Protein AF-A0A6B1A912-F1 (afdb_monomer_lite)

Radius of gyration: 18.67 Å; chains: 1; bounding box: 73×29×42 Å

Structure (mmCIF, N/CA/C/O backbone):
data_AF-A0A6B1A912-F1
#
_entry.id   AF-A0A6B1A912-F1
#
loop_
_atom_site.group_PDB
_atom_site.id
_atom_site.type_symbol
_atom_site.label_atom_id
_atom_site.label_alt_id
_atom_site.label_comp_id
_atom_site.label_asym_id
_atom_site.label_entity_id
_atom_site.label_seq_id
_atom_site.pdbx_PDB_ins_code
_atom_site.Cartn_x
_atom_site.Cartn_y
_atom_site.Cartn_z
_atom_site.occupancy
_atom_site.B_iso_or_equiv
_atom_site.auth_seq_id
_atom_site.auth_comp_id
_atom_site.auth_asym_id
_atom_site.auth_atom_id
_atom_site.pdbx_PDB_model_num
ATOM 1 N N . MET A 1 1 ? -26.475 17.068 -27.438 1.00 52.31 1 MET A N 1
ATOM 2 C CA . MET A 1 1 ? -25.325 16.686 -28.286 1.00 52.31 1 MET A CA 1
ATOM 3 C C . MET A 1 1 ? -24.070 16.897 -27.439 1.00 52.31 1 MET A C 1
ATOM 5 O O . MET A 1 1 ? -23.704 18.041 -27.217 1.00 52.31 1 MET A O 1
ATOM 9 N N . ILE A 1 2 ? -23.514 15.847 -26.821 1.00 57.16 2 ILE A N 1
ATOM 10 C CA . ILE A 1 2 ? -22.341 15.962 -25.930 1.00 57.16 2 ILE A CA 1
ATOM 11 C C . ILE A 1 2 ? -21.097 15.812 -26.807 1.00 57.16 2 ILE A C 1
ATOM 13 O O . ILE A 1 2 ? -20.860 14.736 -27.349 1.00 57.16 2 ILE A O 1
ATOM 17 N N . GLN A 1 3 ? -20.337 16.891 -27.000 1.00 52.72 3 GLN A N 1
ATOM 18 C CA . GLN A 1 3 ? -19.041 16.804 -27.671 1.00 52.72 3 GLN A CA 1
ATOM 19 C C . GLN A 1 3 ? -18.036 16.156 -26.717 1.00 52.72 3 GLN A C 1
ATOM 21 O O . GLN A 1 3 ? -17.674 16.736 -25.694 1.00 52.72 3 GLN A O 1
ATOM 26 N N . ALA A 1 4 ? -17.594 14.943 -27.045 1.00 59.34 4 ALA A N 1
ATOM 27 C CA . ALA A 1 4 ? -16.490 14.300 -26.352 1.00 59.34 4 ALA A CA 1
ATOM 28 C C . ALA A 1 4 ? -15.198 15.065 -26.676 1.00 59.34 4 ALA A C 1
ATOM 30 O O . ALA A 1 4 ? -14.721 15.045 -27.811 1.00 59.34 4 ALA A O 1
ATOM 31 N N . ARG A 1 5 ? -14.632 15.762 -25.685 1.00 65.56 5 ARG A N 1
ATOM 32 C CA . ARG A 1 5 ? -13.254 16.251 -25.771 1.00 65.56 5 ARG A CA 1
ATOM 33 C C . ARG A 1 5 ? -12.341 15.031 -25.817 1.00 65.56 5 ARG A C 1
ATOM 35 O O . ARG A 1 5 ? -12.254 14.293 -24.839 1.00 65.56 5 ARG A O 1
ATOM 42 N N . ALA A 1 6 ? -11.674 14.824 -26.948 1.00 70.62 6 ALA A N 1
ATOM 43 C CA . ALA A 1 6 ? -10.562 13.893 -27.024 1.00 70.62 6 ALA A CA 1
ATOM 44 C C . ALA A 1 6 ? -9.452 14.425 -26.109 1.00 70.62 6 ALA A C 1
ATOM 46 O O . ALA A 1 6 ? -8.790 15.412 -26.428 1.00 70.62 6 ALA A O 1
ATOM 47 N N . TYR A 1 7 ? -9.299 13.821 -24.934 1.00 72.62 7 TYR A N 1
ATOM 48 C CA . TYR A 1 7 ? -8.112 14.029 -24.123 1.00 72.62 7 TYR A CA 1
ATOM 49 C C . TYR A 1 7 ? -6.958 13.339 -24.852 1.00 72.62 7 TYR A C 1
ATOM 51 O O . TYR A 1 7 ? -6.931 12.112 -24.928 1.00 72.62 7 TYR A O 1
ATOM 59 N N . ASP A 1 8 ? -6.023 14.118 -2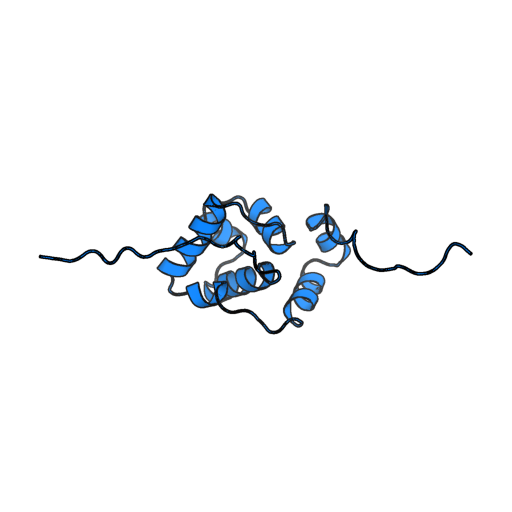5.404 1.00 77.19 8 ASP A N 1
ATOM 60 C CA . ASP A 1 8 ? -4.740 13.612 -25.914 1.00 77.19 8 ASP A CA 1
ATOM 61 C C . ASP A 1 8 ? -3.855 13.233 -24.717 1.00 77.19 8 ASP A C 1
ATOM 63 O O . ASP A 1 8 ? -2.850 13.874 -24.402 1.00 77.19 8 ASP A O 1
ATOM 67 N N . TYR A 1 9 ? -4.304 12.229 -23.959 1.00 78.00 9 TYR A N 1
ATOM 68 C CA . TYR A 1 9 ? -3.505 11.627 -22.911 1.00 78.00 9 TYR A CA 1
ATOM 69 C C . TYR A 1 9 ? -2.429 10.789 -23.586 1.00 78.00 9 TYR A C 1
ATOM 71 O O . TYR A 1 9 ? -2.646 9.639 -23.971 1.00 78.00 9 TYR A O 1
ATOM 79 N N . ARG A 1 10 ? -1.251 11.390 -23.727 1.00 71.56 10 ARG A N 1
ATOM 80 C CA . ARG A 1 10 ? -0.032 10.655 -24.029 1.00 71.56 10 ARG A CA 1
ATOM 81 C C . ARG A 1 10 ? 0.589 10.215 -22.712 1.00 71.56 10 ARG A C 1
ATOM 83 O O . ARG A 1 10 ? 1.156 11.067 -22.023 1.00 71.56 10 ARG A O 1
ATOM 90 N N . PRO A 1 11 ? 0.494 8.928 -22.332 1.00 71.44 11 PRO A N 1
ATOM 91 C CA . PRO A 1 11 ? 1.218 8.448 -21.171 1.00 71.44 11 PRO A CA 1
ATOM 92 C C . PRO A 1 11 ? 2.707 8.681 -21.419 1.00 71.44 11 PRO A C 1
ATOM 94 O O . PRO A 1 11 ? 3.299 8.132 -22.350 1.00 71.44 11 PRO A O 1
ATOM 97 N N . THR A 1 12 ? 3.312 9.539 -20.608 1.00 77.25 12 THR A N 1
ATOM 98 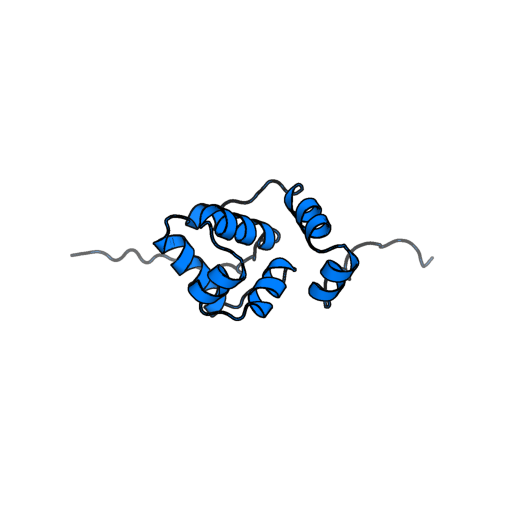C CA . THR A 1 12 ? 4.766 9.598 -20.503 1.00 77.25 12 THR A CA 1
ATOM 99 C C . THR A 1 12 ? 5.244 8.342 -19.778 1.00 77.25 12 THR A C 1
ATOM 101 O O . THR A 1 12 ? 4.462 7.660 -19.111 1.00 77.25 12 THR A O 1
ATOM 104 N N . GLY A 1 13 ? 6.529 8.002 -19.913 1.00 72.12 13 GLY A N 1
ATOM 105 C CA . GLY A 1 13 ? 7.107 6.915 -19.126 1.00 72.12 13 GLY A CA 1
ATOM 106 C C . GLY A 1 13 ? 6.852 7.169 -17.641 1.00 72.12 13 GLY A C 1
ATOM 107 O O . GLY A 1 13 ? 7.331 8.166 -17.097 1.00 72.12 13 GLY A O 1
ATOM 108 N N . ALA A 1 14 ? 6.067 6.295 -17.007 1.00 71.19 14 ALA A N 1
ATOM 109 C CA . ALA A 1 14 ? 5.714 6.439 -15.605 1.00 71.19 14 ALA A CA 1
ATOM 110 C C . ALA A 1 14 ? 6.989 6.357 -14.758 1.00 71.19 14 ALA A C 1
ATOM 112 O O . ALA A 1 14 ? 7.674 5.331 -14.737 1.00 71.19 14 ALA A O 1
ATOM 113 N N . ARG A 1 15 ? 7.321 7.450 -14.068 1.00 77.56 15 ARG A N 1
ATOM 114 C CA . ARG A 1 15 ? 8.373 7.444 -13.053 1.00 77.56 15 ARG A CA 1
ATOM 115 C C . ARG A 1 15 ? 7.762 6.961 -11.750 1.00 77.56 15 ARG A C 1
ATOM 117 O O . ARG A 1 15 ? 6.794 7.541 -11.265 1.00 77.56 15 ARG A O 1
ATOM 124 N N . PHE A 1 16 ? 8.312 5.878 -11.221 1.00 82.12 16 PHE A N 1
ATOM 125 C CA . PHE A 1 16 ? 7.911 5.378 -9.918 1.00 82.12 16 PHE A CA 1
ATOM 126 C C . PHE A 1 16 ? 8.608 6.207 -8.834 1.00 82.12 16 PHE A C 1
ATOM 128 O O . PHE A 1 16 ? 9.814 6.412 -8.964 1.00 82.12 16 PHE A O 1
ATOM 135 N N . PRO A 1 17 ? 7.886 6.693 -7.812 1.00 85.25 17 PRO A N 1
ATOM 136 C CA . PRO A 1 17 ? 8.485 7.508 -6.764 1.00 85.25 17 PRO A CA 1
ATOM 137 C C . PRO A 1 17 ? 9.515 6.701 -5.970 1.00 85.25 17 PRO A C 1
ATOM 139 O O . PRO A 1 17 ? 9.225 5.585 -5.534 1.00 85.25 17 PRO A O 1
ATOM 142 N N . ASP A 1 18 ? 10.695 7.279 -5.756 1.00 86.25 18 ASP A N 1
ATOM 143 C CA . ASP A 1 18 ? 11.755 6.652 -4.959 1.00 86.25 18 ASP A CA 1
ATOM 144 C C . ASP A 1 18 ? 11.370 6.590 -3.467 1.00 86.25 18 ASP A C 1
ATOM 146 O O . ASP A 1 18 ? 11.769 5.670 -2.757 1.00 86.25 18 ASP A O 1
ATOM 150 N N . ASP A 1 19 ? 10.474 7.481 -3.019 1.00 88.12 19 ASP A N 1
ATOM 151 C CA . ASP A 1 19 ? 9.915 7.520 -1.663 1.00 88.12 19 ASP A CA 1
ATOM 152 C C . ASP A 1 19 ? 8.651 6.644 -1.477 1.00 88.12 19 ASP A C 1
ATOM 154 O O . ASP A 1 19 ? 7.818 6.860 -0.584 1.00 88.12 19 ASP A O 1
ATOM 158 N N . PHE A 1 20 ? 8.452 5.640 -2.338 1.00 91.19 20 PHE A N 1
ATOM 159 C CA . PHE A 1 20 ? 7.304 4.734 -2.240 1.00 91.19 20 PHE A CA 1
ATOM 160 C C . PHE A 1 20 ? 7.204 3.965 -0.912 1.00 91.19 20 PHE A C 1
ATOM 162 O O . PHE A 1 20 ? 6.098 3.898 -0.363 1.00 91.19 20 PHE A O 1
ATOM 169 N N . PRO A 1 21 ? 8.293 3.414 -0.337 1.00 91.75 21 PRO A N 1
ATOM 170 C CA . PRO A 1 21 ? 8.237 2.788 0.985 1.00 91.75 21 PRO A CA 1
ATOM 171 C C . PRO A 1 21 ? 7.633 3.690 2.068 1.00 91.75 21 PRO A C 1
ATOM 173 O O . PRO A 1 21 ? 6.866 3.235 2.922 1.00 91.75 21 PRO A O 1
ATOM 176 N N . GLN A 1 22 ? 7.946 4.981 2.011 1.00 88.56 22 GLN A N 1
ATOM 177 C CA . GLN A 1 22 ? 7.514 6.005 2.951 1.00 88.56 22 GLN A CA 1
ATOM 178 C C . GLN A 1 22 ? 6.039 6.349 2.740 1.00 88.56 22 GLN A C 1
ATOM 180 O O . GLN A 1 22 ? 5.278 6.478 3.702 1.00 88.56 22 GLN A O 1
ATOM 185 N N . ARG A 1 23 ? 5.600 6.449 1.481 1.00 92.69 23 ARG A N 1
ATOM 186 C CA . ARG A 1 23 ? 4.177 6.579 1.115 1.00 92.69 23 ARG A CA 1
ATOM 187 C C . ARG A 1 23 ? 3.357 5.397 1.630 1.00 92.69 23 ARG A C 1
ATOM 189 O O . ARG A 1 23 ? 2.288 5.581 2.210 1.00 92.69 23 ARG A O 1
ATOM 196 N N . LEU A 1 24 ? 3.889 4.184 1.496 1.00 93.44 24 LEU A N 1
ATOM 197 C CA . LEU A 1 24 ? 3.234 2.960 1.948 1.00 93.44 24 LEU A CA 1
ATOM 198 C C . LEU A 1 24 ? 3.153 2.863 3.482 1.00 93.44 24 LEU A C 1
ATOM 200 O O . LEU A 1 24 ? 2.128 2.442 4.020 1.00 93.44 24 LEU A O 1
ATOM 204 N N . GLU A 1 25 ? 4.192 3.292 4.205 1.00 92.56 25 GLU A N 1
ATOM 205 C CA . GLU A 1 25 ? 4.156 3.405 5.671 1.00 92.56 25 GLU A CA 1
ATOM 206 C C . GLU A 1 25 ? 3.118 4.438 6.128 1.00 92.56 25 GLU A C 1
ATOM 208 O O . GLU A 1 25 ? 2.347 4.158 7.047 1.00 92.56 25 GLU A O 1
ATOM 213 N N . ARG A 1 26 ? 3.040 5.600 5.464 1.00 93.12 26 ARG A N 1
ATOM 214 C CA . ARG A 1 26 ? 2.022 6.623 5.750 1.00 93.12 26 ARG A CA 1
ATOM 215 C C . ARG A 1 26 ? 0.612 6.095 5.517 1.00 93.12 26 ARG A C 1
ATOM 217 O O . ARG A 1 26 ? -0.233 6.246 6.397 1.00 93.12 26 ARG A O 1
ATOM 224 N N . LEU A 1 27 ? 0.378 5.417 4.391 1.00 94.94 27 LEU A N 1
ATOM 225 C CA . LEU A 1 27 ? -0.902 4.774 4.089 1.00 94.94 27 LEU A CA 1
ATOM 226 C C . LEU A 1 27 ? -1.291 3.783 5.195 1.00 94.94 27 LEU A C 1
ATOM 228 O O . LEU A 1 27 ? -2.408 3.821 5.712 1.00 94.94 27 LEU A O 1
ATOM 232 N N . ARG A 1 28 ? -0.352 2.927 5.614 1.00 95.25 28 ARG A N 1
ATOM 233 C CA . ARG A 1 28 ? -0.586 1.984 6.710 1.00 95.25 28 ARG A CA 1
ATOM 234 C C . ARG A 1 28 ? -0.908 2.710 8.015 1.00 95.25 28 ARG A C 1
ATOM 236 O O . ARG A 1 28 ? -1.897 2.364 8.661 1.00 95.25 28 ARG A O 1
ATOM 243 N N . A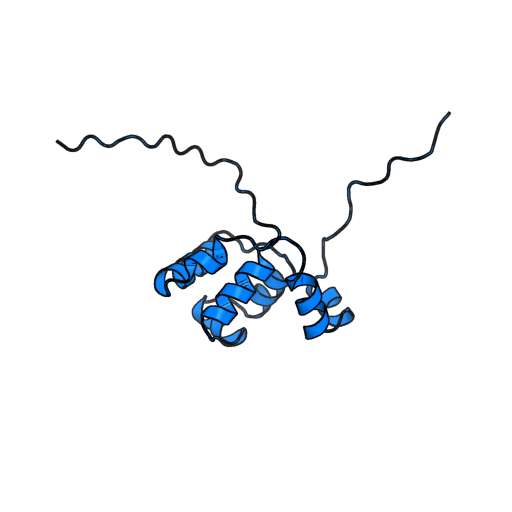LA A 1 29 ? -0.090 3.680 8.414 1.00 93.12 29 ALA A N 1
ATOM 244 C CA . ALA A 1 29 ? -0.266 4.417 9.660 1.00 93.12 29 ALA A CA 1
ATOM 245 C C . ALA A 1 29 ? -1.627 5.128 9.702 1.00 93.12 29 ALA A C 1
ATOM 247 O O . ALA A 1 29 ? -2.363 4.958 10.672 1.00 93.12 29 ALA A O 1
ATOM 248 N N . ALA A 1 30 ? -1.997 5.824 8.623 1.00 93.00 30 ALA A N 1
ATOM 249 C CA . ALA A 1 30 ? -3.279 6.512 8.499 1.00 93.00 30 ALA A CA 1
ATOM 250 C C . ALA A 1 30 ? -4.474 5.544 8.494 1.00 93.00 30 ALA A C 1
ATOM 252 O O . ALA A 1 30 ? -5.526 5.852 9.043 1.00 93.00 30 ALA A O 1
ATOM 253 N N . SER A 1 31 ? -4.307 4.335 7.945 1.00 93.75 31 SER A N 1
ATOM 254 C CA . SER A 1 31 ? -5.352 3.303 7.972 1.00 93.75 31 SER A CA 1
ATOM 255 C C . SER A 1 31 ? -5.564 2.646 9.347 1.00 93.75 31 SER A C 1
ATOM 257 O O . SER A 1 31 ? -6.530 1.900 9.521 1.00 93.75 31 SER A O 1
ATOM 259 N N . GLY A 1 32 ? -4.648 2.854 10.305 1.00 94.25 32 GLY A N 1
ATOM 260 C CA . GLY A 1 32 ? -4.663 2.192 11.615 1.00 94.25 32 GLY A CA 1
ATOM 261 C C . GLY A 1 32 ? -4.408 0.679 11.559 1.00 94.25 32 GLY A C 1
ATOM 262 O O . GLY A 1 32 ? -4.657 -0.034 12.533 1.00 94.25 32 GLY A O 1
ATOM 263 N N . LEU A 1 33 ? -3.934 0.153 10.424 1.00 93.50 33 LEU A N 1
ATOM 264 C CA . LEU A 1 33 ? -3.744 -1.281 10.219 1.00 93.50 33 LEU A CA 1
ATOM 265 C C . LEU A 1 33 ? -2.333 -1.742 10.596 1.00 93.50 33 LEU A C 1
ATOM 267 O O . LEU A 1 33 ? -1.336 -1.029 10.470 1.00 93.50 33 LEU A O 1
ATOM 271 N N . THR A 1 34 ? -2.230 -3.004 11.006 1.00 93.75 34 THR A N 1
ATOM 272 C CA . THR A 1 34 ? -0.941 -3.703 11.034 1.00 93.75 34 THR A CA 1
ATOM 273 C C . THR A 1 34 ? -0.542 -4.101 9.617 1.00 93.75 34 THR A C 1
ATOM 275 O O . THR A 1 34 ? -1.402 -4.279 8.755 1.00 93.75 34 THR A O 1
ATOM 278 N N . TRP A 1 35 ? 0.749 -4.330 9.373 1.00 92.06 35 TRP A N 1
ATOM 279 C CA . TRP A 1 35 ? 1.238 -4.785 8.065 1.00 92.06 35 TRP A CA 1
ATOM 280 C C . TRP A 1 35 ? 0.554 -6.058 7.566 1.00 92.06 35 TRP A C 1
ATOM 282 O O . TRP A 1 35 ? 0.163 -6.145 6.406 1.00 92.06 35 TRP A O 1
ATOM 292 N N . ARG A 1 36 ? 0.347 -7.029 8.461 1.00 93.88 36 ARG A N 1
ATOM 293 C CA . ARG A 1 36 ? -0.345 -8.279 8.129 1.00 93.88 36 ARG A CA 1
ATOM 294 C C . ARG A 1 36 ? -1.803 -8.040 7.745 1.00 93.88 36 ARG A C 1
ATOM 296 O O . ARG A 1 36 ? -2.313 -8.714 6.857 1.00 93.88 36 ARG A O 1
ATOM 303 N N . ARG A 1 37 ? -2.478 -7.102 8.417 1.00 96.00 37 ARG A N 1
ATOM 304 C CA . ARG A 1 37 ? -3.863 -6.764 8.089 1.00 96.00 37 ARG A CA 1
ATOM 305 C C . ARG A 1 37 ? -3.937 -5.995 6.778 1.00 96.00 37 ARG A C 1
ATOM 307 O O . ARG A 1 37 ? -4.728 -6.390 5.940 1.00 96.00 37 ARG A O 1
ATOM 314 N N . LEU A 1 38 ? -3.067 -5.008 6.564 1.00 95.94 38 LEU A N 1
ATOM 315 C CA . LEU A 1 38 ? -2.977 -4.285 5.295 1.00 95.94 38 LEU A CA 1
ATOM 316 C C . LEU A 1 38 ? -2.753 -5.239 4.114 1.00 95.94 38 LEU A C 1
ATOM 318 O O . LEU A 1 38 ? -3.455 -5.136 3.122 1.00 95.94 38 LEU A O 1
ATOM 322 N N . ALA A 1 39 ? -1.853 -6.219 4.250 1.00 96.06 39 ALA A N 1
ATOM 323 C CA . ALA A 1 39 ? -1.634 -7.237 3.220 1.00 96.06 39 ALA A CA 1
ATOM 324 C C . ALA A 1 39 ? -2.918 -7.976 2.842 1.00 96.06 39 ALA A C 1
ATOM 326 O O . ALA A 1 39 ? -3.224 -8.146 1.668 1.00 96.06 39 ALA A O 1
ATOM 327 N N . ARG A 1 40 ? -3.692 -8.368 3.856 1.00 96.75 40 ARG A N 1
ATOM 328 C CA . ARG A 1 40 ? -4.968 -9.049 3.663 1.00 96.75 40 ARG A CA 1
ATOM 329 C C . ARG A 1 40 ? -6.013 -8.146 3.010 1.00 96.75 40 ARG A C 1
ATOM 331 O O . ARG A 1 40 ? -6.706 -8.624 2.126 1.00 96.75 40 ARG A O 1
ATOM 338 N N . GLU A 1 41 ? -6.125 -6.884 3.429 1.00 96.69 41 GLU A N 1
ATOM 339 C CA . GLU A 1 41 ? -7.069 -5.934 2.813 1.00 96.69 41 GLU A CA 1
ATOM 340 C C . GLU A 1 41 ? -6.698 -5.639 1.348 1.00 96.69 41 GLU A C 1
ATOM 342 O O . GLU A 1 41 ? -7.581 -5.492 0.518 1.00 96.69 41 GLU A O 1
ATOM 347 N N . LEU A 1 42 ? -5.403 -5.624 1.011 1.00 95.56 42 LEU A N 1
ATOM 348 C CA . LEU A 1 42 ? -4.921 -5.469 -0.367 1.00 95.56 42 LEU A CA 1
ATOM 349 C C . LEU A 1 42 ? -5.006 -6.764 -1.198 1.00 95.56 42 LEU A C 1
ATOM 351 O O . LEU A 1 42 ? -4.732 -6.735 -2.393 1.00 95.56 42 LEU A O 1
ATOM 355 N N . GLY A 1 43 ? -5.317 -7.911 -0.583 1.00 95.75 43 GLY A N 1
ATOM 356 C CA . GLY A 1 43 ? -5.316 -9.211 -1.262 1.00 95.75 43 GLY A CA 1
ATOM 357 C C . GLY A 1 43 ? -3.921 -9.729 -1.641 1.00 95.75 43 GLY A C 1
ATOM 358 O O . GLY A 1 43 ? -3.796 -10.541 -2.555 1.00 95.75 43 GLY A O 1
ATOM 359 N N . VAL A 1 44 ? -2.863 -9.286 -0.952 1.00 95.06 44 VAL A N 1
ATOM 360 C CA . VAL A 1 44 ? -1.463 -9.592 -1.298 1.00 95.06 44 VAL A CA 1
ATOM 361 C C . VAL A 1 44 ? -0.744 -10.371 -0.205 1.00 95.06 44 VAL A C 1
ATOM 363 O O . VAL A 1 44 ? -1.060 -10.298 0.984 1.00 95.06 44 VAL A O 1
ATOM 366 N N . GLY A 1 45 ? 0.295 -11.107 -0.598 1.00 93.81 45 GLY A N 1
ATOM 367 C CA . GLY A 1 45 ? 1.175 -11.771 0.355 1.00 93.81 45 GLY A CA 1
ATOM 368 C C . GLY A 1 45 ? 1.943 -10.761 1.213 1.00 93.81 45 GLY A C 1
ATOM 369 O O . GLY A 1 45 ? 2.499 -9.787 0.707 1.00 93.81 45 GLY A O 1
ATOM 370 N N . VAL A 1 46 ? 2.070 -11.035 2.515 1.00 91.44 46 VAL A N 1
ATOM 371 C CA . VAL A 1 46 ? 2.841 -10.182 3.444 1.00 91.44 46 VAL A CA 1
ATOM 372 C C . VAL A 1 46 ? 4.293 -10.002 2.964 1.00 91.44 46 VAL A C 1
ATOM 374 O O . VAL A 1 46 ? 4.868 -8.926 3.101 1.00 91.44 46 VAL A O 1
ATOM 377 N N . ARG A 1 47 ? 4.878 -11.033 2.337 1.00 91.50 47 ARG A N 1
ATOM 378 C CA . ARG A 1 47 ? 6.232 -10.986 1.760 1.00 91.50 47 ARG A CA 1
ATOM 379 C C . ARG A 1 47 ? 6.354 -9.981 0.608 1.00 91.50 47 ARG A C 1
ATOM 381 O O . ARG A 1 47 ? 7.382 -9.316 0.522 1.00 91.50 47 ARG A O 1
ATOM 388 N N . SER A 1 48 ? 5.325 -9.838 -0.230 1.00 93.38 48 SER A N 1
ATOM 389 C CA . SER A 1 48 ? 5.283 -8.815 -1.286 1.00 93.38 48 SER A CA 1
ATOM 390 C C . SER A 1 48 ? 5.326 -7.421 -0.672 1.00 93.38 48 SER A C 1
ATOM 392 O O . SER A 1 48 ? 6.142 -6.595 -1.061 1.00 93.38 48 SER A O 1
ATOM 394 N N . LEU A 1 49 ? 4.544 -7.211 0.387 1.00 93.06 49 LEU A N 1
ATOM 395 C CA . LEU A 1 49 ? 4.523 -5.960 1.136 1.00 93.06 49 LEU A CA 1
ATOM 396 C C . LEU A 1 49 ? 5.881 -5.611 1.758 1.00 93.06 49 LEU A C 1
ATOM 398 O O . LEU A 1 49 ? 6.316 -4.467 1.680 1.00 93.06 49 LEU A O 1
ATOM 402 N N . TYR A 1 50 ? 6.586 -6.587 2.335 1.00 90.25 50 TYR A N 1
ATOM 403 C CA . TYR A 1 50 ? 7.949 -6.366 2.833 1.00 90.25 50 TYR A CA 1
ATOM 404 C C . TYR A 1 50 ? 8.931 -6.003 1.717 1.00 90.25 50 TYR A C 1
ATOM 406 O O . TYR A 1 50 ? 9.742 -5.103 1.910 1.00 90.25 50 TYR A O 1
ATOM 414 N N . ARG A 1 51 ? 8.830 -6.636 0.543 1.00 91.31 51 ARG A N 1
ATOM 415 C CA . ARG A 1 51 ? 9.653 -6.267 -0.619 1.00 91.31 51 ARG A CA 1
ATOM 416 C C . ARG A 1 51 ? 9.386 -4.842 -1.086 1.00 91.31 51 ARG A C 1
ATOM 418 O O . ARG A 1 51 ? 10.324 -4.131 -1.423 1.00 91.31 51 ARG A O 1
ATOM 425 N N . TRP A 1 52 ? 8.131 -4.406 -1.069 1.00 94.00 52 TRP A N 1
ATOM 426 C CA . TRP A 1 52 ? 7.788 -3.036 -1.446 1.00 94.00 52 TRP A CA 1
ATOM 427 C C . TRP A 1 52 ? 8.325 -1.998 -0.479 1.00 94.00 52 TRP A C 1
ATOM 429 O O . TRP A 1 52 ? 8.769 -0.934 -0.893 1.00 94.00 52 TRP A O 1
ATOM 439 N N . ARG A 1 53 ? 8.348 -2.334 0.809 1.00 90.69 53 ARG A N 1
ATOM 440 C CA . ARG A 1 53 ? 8.996 -1.505 1.827 1.00 90.69 53 ARG A CA 1
ATOM 441 C C . ARG A 1 53 ? 10.508 -1.457 1.642 1.00 90.69 53 ARG A C 1
ATOM 443 O O . ARG A 1 53 ? 11.101 -0.420 1.866 1.00 90.69 53 ARG A O 1
ATOM 450 N N . ALA A 1 54 ? 11.105 -2.544 1.174 1.00 86.38 54 ALA A N 1
ATOM 451 C CA . ALA A 1 54 ? 12.509 -2.601 0.791 1.00 86.38 54 ALA A CA 1
ATOM 452 C C . ALA A 1 54 ? 12.823 -1.903 -0.555 1.00 86.38 54 ALA A C 1
ATOM 454 O O . ALA A 1 54 ? 13.923 -2.047 -1.078 1.00 86.38 5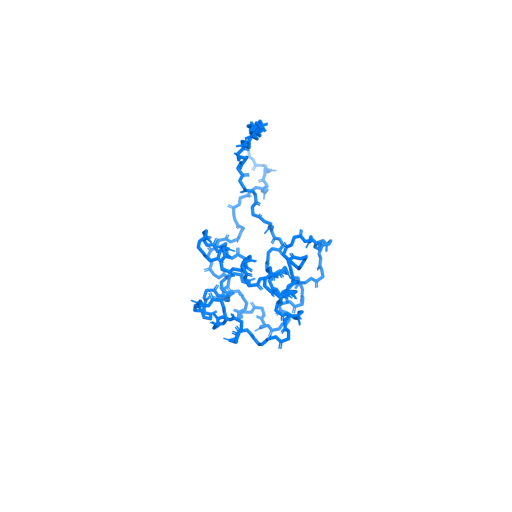4 ALA A O 1
ATOM 455 N N . GLY A 1 55 ? 11.861 -1.193 -1.159 1.00 85.94 55 GLY A N 1
ATOM 456 C CA . GLY A 1 55 ? 12.060 -0.437 -2.402 1.00 85.94 55 GLY A CA 1
ATOM 457 C C . GLY A 1 55 ? 11.771 -1.215 -3.690 1.00 85.94 55 GLY A C 1
ATOM 458 O O . GLY A 1 55 ? 11.861 -0.657 -4.782 1.00 85.94 55 GLY A O 1
ATOM 459 N N . THR A 1 56 ? 11.366 -2.487 -3.606 1.00 90.81 56 THR A N 1
ATOM 460 C CA . THR A 1 56 ? 10.909 -3.216 -4.800 1.00 90.81 56 THR A CA 1
ATOM 461 C C . THR A 1 56 ? 9.602 -2.618 -5.308 1.00 90.81 56 THR A C 1
ATOM 463 O O . THR A 1 56 ? 8.660 -2.413 -4.549 1.00 90.81 56 THR A O 1
ATOM 466 N N . ARG A 1 57 ? 9.491 -2.404 -6.616 1.00 90.31 57 ARG A N 1
ATOM 467 C CA . ARG A 1 57 ? 8.277 -1.827 -7.197 1.00 90.31 57 ARG A CA 1
ATOM 468 C C . ARG A 1 57 ? 7.156 -2.880 -7.283 1.00 90.31 57 ARG A C 1
ATOM 470 O O . ARG A 1 57 ? 7.412 -3.973 -7.793 1.00 90.31 57 ARG A O 1
ATOM 477 N N . PRO A 1 58 ? 5.934 -2.600 -6.798 1.00 92.88 58 PRO A N 1
ATOM 478 C CA . PRO A 1 58 ? 4.751 -3.387 -7.143 1.00 92.88 58 PRO A CA 1
ATOM 479 C C . PRO A 1 58 ? 4.507 -3.367 -8.656 1.00 92.88 58 PRO A C 1
ATOM 481 O O . PRO A 1 58 ? 4.777 -2.372 -9.330 1.00 92.88 58 PRO A O 1
ATOM 484 N N . ASP A 1 59 ? 3.975 -4.466 -9.189 1.00 91.62 59 ASP A N 1
ATOM 485 C CA . ASP A 1 59 ? 3.467 -4.485 -10.561 1.00 91.62 59 ASP A CA 1
ATOM 486 C C . ASP A 1 59 ? 2.163 -3.674 -10.691 1.00 91.62 59 ASP A C 1
ATOM 488 O O . ASP A 1 59 ? 1.629 -3.136 -9.717 1.00 91.62 59 ASP A O 1
ATOM 492 N N . ALA A 1 60 ? 1.641 -3.582 -11.915 1.00 90.62 60 ALA A N 1
ATOM 493 C CA . ALA A 1 60 ? 0.452 -2.790 -12.209 1.00 90.62 60 ALA A CA 1
ATOM 494 C C . ALA A 1 60 ? -0.802 -3.256 -11.446 1.00 90.62 60 ALA A C 1
ATOM 496 O O . ALA A 1 60 ? -1.580 -2.416 -11.000 1.00 90.62 60 ALA A O 1
ATOM 497 N N . ALA A 1 61 ? -0.992 -4.567 -11.265 1.00 92.75 61 ALA A N 1
ATOM 498 C CA . ALA A 1 61 ? -2.160 -5.103 -10.566 1.00 92.75 61 ALA A CA 1
ATOM 499 C C . ALA A 1 61 ? -2.099 -4.775 -9.068 1.00 92.75 61 ALA A C 1
ATOM 501 O O . ALA A 1 61 ? -3.077 -4.324 -8.476 1.00 92.75 61 ALA A O 1
ATOM 502 N N . HIS A 1 62 ? -0.921 -4.923 -8.469 1.00 95.56 62 HIS A N 1
ATOM 503 C CA . HIS A 1 62 ? -0.684 -4.553 -7.082 1.00 95.56 62 HIS A CA 1
ATOM 504 C C . HIS A 1 62 ? -0.785 -3.042 -6.848 1.00 95.56 62 HIS A C 1
ATOM 506 O O . HIS A 1 62 ? -1.327 -2.614 -5.831 1.00 95.56 62 HIS A O 1
ATOM 512 N N . MET A 1 63 ? -0.300 -2.227 -7.788 1.00 94.62 63 MET A N 1
ATOM 513 C CA . MET A 1 63 ? -0.483 -0.777 -7.731 1.00 94.62 63 MET A CA 1
ATOM 514 C C . MET A 1 63 ? -1.954 -0.386 -7.778 1.00 94.62 63 MET A C 1
ATOM 516 O O . MET A 1 63 ? -2.365 0.486 -7.014 1.00 94.62 63 MET A O 1
ATOM 520 N N . LEU A 1 64 ? -2.747 -1.040 -8.628 1.00 94.75 64 LEU A N 1
ATOM 521 C CA . LEU A 1 64 ? -4.181 -0.794 -8.698 1.00 94.75 64 LEU A CA 1
ATOM 522 C C . LEU A 1 64 ? -4.861 -1.113 -7.362 1.00 94.75 64 LEU A C 1
ATOM 524 O O . LEU A 1 64 ? -5.548 -0.248 -6.831 1.00 94.75 64 LEU A O 1
ATOM 528 N N . ALA A 1 65 ? -4.571 -2.271 -6.759 1.00 96.31 65 ALA A N 1
ATOM 529 C CA . ALA A 1 65 ? -5.122 -2.642 -5.451 1.00 96.31 65 ALA A CA 1
ATOM 530 C C . ALA A 1 65 ? -4.784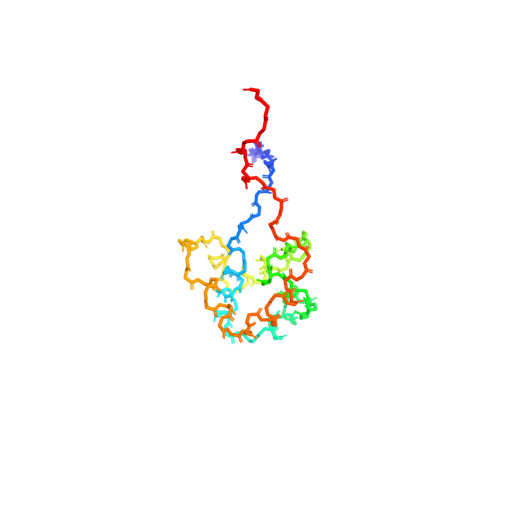 -1.614 -4.352 1.00 96.31 65 ALA A C 1
ATOM 532 O O . ALA A 1 65 ? -5.610 -1.293 -3.499 1.00 96.31 65 ALA A O 1
ATOM 533 N N . ILE A 1 66 ? -3.568 -1.061 -4.379 1.00 96.38 66 ILE A N 1
ATOM 534 C CA . ILE A 1 66 ? -3.139 -0.012 -3.446 1.00 96.38 66 ILE A CA 1
ATOM 535 C C . ILE A 1 66 ? -3.922 1.290 -3.673 1.00 96.38 66 ILE A C 1
ATOM 537 O O . ILE A 1 66 ? -4.353 1.919 -2.704 1.00 96.38 66 ILE A O 1
ATOM 541 N N . VAL A 1 67 ? -4.111 1.697 -4.931 1.00 95.88 67 VAL A N 1
ATOM 542 C CA . VAL A 1 67 ? -4.861 2.911 -5.292 1.00 95.88 67 VAL A CA 1
ATOM 543 C C . VAL A 1 67 ? -6.345 2.768 -4.963 1.00 95.88 67 VAL A C 1
ATOM 545 O O . VAL A 1 67 ? -6.926 3.708 -4.421 1.00 95.88 67 VAL A O 1
ATOM 548 N N . GLU A 1 68 ? -6.947 1.612 -5.234 1.00 96.62 68 GLU A N 1
ATOM 549 C CA . GLU A 1 68 ? -8.339 1.304 -4.889 1.00 96.62 68 GLU A CA 1
ATOM 550 C C . GLU A 1 68 ? -8.544 1.395 -3.377 1.00 96.62 68 GLU A C 1
ATOM 552 O O . GLU A 1 68 ? -9.329 2.222 -2.915 1.00 96.62 68 GLU A O 1
ATOM 557 N N . PHE A 1 69 ? -7.738 0.667 -2.597 1.00 97.19 69 PHE A N 1
ATOM 558 C CA . PHE A 1 69 ? -7.791 0.707 -1.134 1.00 97.19 69 PHE A CA 1
ATOM 559 C C . PHE A 1 69 ? -7.627 2.126 -0.572 1.00 97.19 69 PHE A C 1
ATOM 561 O O . PHE A 1 69 ? -8.320 2.519 0.370 1.00 97.19 69 PHE A O 1
ATOM 568 N N . ALA A 1 70 ? -6.693 2.907 -1.122 1.00 97.12 70 ALA A N 1
ATOM 569 C CA . ALA A 1 70 ? -6.466 4.275 -0.671 1.00 97.12 70 ALA A CA 1
ATOM 570 C C . ALA A 1 70 ? -7.631 5.199 -1.043 1.00 97.12 70 ALA A C 1
ATOM 572 O O . ALA A 1 70 ? -7.999 6.055 -0.244 1.00 97.12 70 ALA A O 1
ATOM 573 N N . THR A 1 71 ? -8.224 5.018 -2.223 1.00 96.56 71 THR A N 1
ATOM 574 C CA . THR A 1 71 ? -9.400 5.778 -2.668 1.00 96.56 71 THR A CA 1
ATOM 575 C C . THR A 1 71 ? -10.607 5.491 -1.782 1.00 96.56 71 THR A C 1
ATOM 577 O O . THR A 1 71 ? -11.209 6.424 -1.260 1.00 96.56 71 THR A O 1
ATOM 580 N N . GLU A 1 72 ? -10.914 4.216 -1.542 1.00 96.44 72 GLU A N 1
ATOM 581 C CA . GLU A 1 72 ? -12.055 3.779 -0.724 1.00 96.44 72 GLU A CA 1
ATOM 582 C C . GLU A 1 72 ? -11.999 4.282 0.721 1.00 96.44 72 GLU A C 1
ATOM 584 O O . GLU A 1 72 ? -13.027 4.412 1.383 1.00 96.44 72 GLU A O 1
ATOM 589 N N . ARG A 1 73 ? -10.793 4.559 1.223 1.00 95.62 73 ARG A N 1
ATOM 590 C CA . ARG A 1 73 ? -10.560 5.042 2.588 1.00 95.62 73 ARG A CA 1
ATOM 591 C C . ARG A 1 73 ? -10.259 6.531 2.680 1.00 95.62 73 ARG A C 1
ATOM 593 O O . ARG A 1 73 ? -9.932 6.989 3.770 1.00 95.62 73 ARG A O 1
ATOM 600 N N . GLU A 1 74 ? -10.327 7.264 1.570 1.00 96.81 74 GLU A N 1
ATOM 601 C CA . GLU A 1 74 ? -9.980 8.691 1.517 1.00 96.81 74 GLU A CA 1
ATOM 602 C C . GLU A 1 74 ? -8.534 8.966 2.001 1.00 96.81 74 GLU A C 1
ATOM 604 O O . GLU A 1 74 ? -8.233 9.946 2.684 1.00 96.81 74 GLU A O 1
ATOM 609 N N . LEU A 1 75 ? -7.616 8.057 1.654 1.00 95.81 75 LEU A N 1
ATOM 610 C CA . LEU A 1 75 ? -6.189 8.080 2.003 1.00 95.81 75 LEU A CA 1
ATOM 611 C C . LEU A 1 75 ? -5.271 8.279 0.790 1.00 95.81 75 LEU A C 1
ATOM 613 O O . LEU A 1 75 ? -4.053 8.117 0.897 1.00 95.81 75 LEU A O 1
ATOM 617 N N . LEU A 1 76 ? -5.822 8.619 -0.375 1.00 93.94 76 LEU A N 1
ATOM 618 C CA . LEU A 1 76 ? -5.063 8.755 -1.621 1.00 93.94 76 LEU A CA 1
ATOM 619 C C . LEU A 1 76 ? -3.900 9.762 -1.498 1.00 93.94 76 LEU A C 1
ATOM 621 O O . LEU A 1 76 ? -2.822 9.554 -2.053 1.00 93.94 76 LEU A O 1
ATOM 625 N N . GLN A 1 77 ? -4.061 10.802 -0.683 1.00 90.62 77 GLN A N 1
ATOM 626 C CA . GLN A 1 77 ? -3.025 11.781 -0.352 1.00 90.62 77 GLN A CA 1
ATOM 627 C C . GLN A 1 77 ? -1.756 11.154 0.244 1.00 90.62 77 GLN A C 1
ATOM 629 O O . GLN A 1 77 ? -0.663 11.661 -0.010 1.00 90.62 77 GLN A O 1
ATOM 634 N N . CYS A 1 78 ? -1.862 10.038 0.976 1.00 89.81 78 CYS A N 1
ATOM 635 C CA . CYS A 1 78 ? -0.701 9.332 1.524 1.00 89.81 78 CYS A CA 1
ATOM 636 C C . CYS A 1 78 ? 0.182 8.729 0.423 1.00 89.81 78 CYS A C 1
ATOM 638 O O . CYS A 1 78 ? 1.387 8.590 0.617 1.00 89.81 78 CYS A O 1
ATOM 640 N N . LEU A 1 79 ? -0.414 8.391 -0.724 1.00 89.31 79 LEU A N 1
ATOM 641 C CA . LEU A 1 79 ? 0.287 7.866 -1.893 1.00 89.31 79 LEU A CA 1
ATOM 642 C C . LEU A 1 79 ? 0.769 8.961 -2.838 1.00 89.31 79 LEU A C 1
ATOM 644 O O . LEU A 1 79 ? 1.788 8.775 -3.491 1.00 89.31 79 LEU A O 1
ATOM 648 N N . LEU A 1 80 ? 0.061 10.086 -2.941 1.00 87.19 80 LEU A N 1
ATOM 649 C CA . LEU A 1 80 ? 0.366 11.121 -3.936 1.00 87.19 80 LEU A CA 1
ATOM 650 C C . LEU A 1 80 ? 1.359 12.177 -3.449 1.00 87.19 80 LEU A C 1
ATOM 652 O O . LEU A 1 80 ? 2.135 12.700 -4.249 1.00 87.19 80 LEU A O 1
ATOM 656 N N . THR A 1 81 ? 1.411 12.452 -2.148 1.00 84.25 81 THR A N 1
ATOM 657 C CA . THR A 1 81 ? 2.310 13.479 -1.605 1.00 84.25 81 THR A CA 1
ATOM 658 C C . THR A 1 81 ? 3.690 12.906 -1.300 1.00 84.25 81 THR A C 1
ATOM 660 O O . THR A 1 81 ? 3.809 11.909 -0.589 1.00 84.25 81 THR A O 1
ATOM 663 N N . GLY A 1 82 ? 4.743 13.521 -1.841 1.00 75.19 82 GLY A N 1
ATOM 664 C CA . GLY A 1 82 ? 6.112 13.216 -1.420 1.00 75.19 82 GLY A CA 1
ATOM 665 C C . GLY A 1 82 ? 6.380 13.721 -0.011 1.00 75.19 82 GLY A C 1
ATOM 666 O O . GLY A 1 82 ? 5.725 14.661 0.438 1.00 75.19 82 GLY A O 1
ATOM 667 N N . THR A 1 83 ? 7.296 13.074 0.699 1.00 64.19 83 THR A N 1
ATOM 668 C CA . THR A 1 83 ? 7.974 13.707 1.839 1.00 64.19 83 THR A CA 1
ATOM 669 C C . THR A 1 83 ? 9.274 14.310 1.350 1.00 64.19 83 THR A C 1
ATOM 671 O O . THR A 1 83 ? 9.946 13.679 0.538 1.00 64.19 83 THR A O 1
ATOM 674 N N . ASP A 1 84 ? 9.648 15.471 1.880 1.00 54.19 84 ASP A N 1
ATOM 675 C CA . ASP A 1 84 ? 11.015 15.958 1.735 1.00 54.19 84 ASP A CA 1
ATOM 676 C C . ASP A 1 84 ? 11.981 14.874 2.254 1.00 54.19 84 ASP A C 1
ATOM 678 O O . ASP A 1 84 ? 11.784 14.269 3.313 1.00 54.19 84 ASP A O 1
ATOM 682 N N . GLU A 1 85 ? 12.942 14.534 1.405 1.00 48.22 85 GLU A N 1
ATOM 683 C CA . GLU A 1 85 ? 13.780 13.339 1.457 1.00 48.22 85 GLU A CA 1
ATOM 684 C C . GLU A 1 85 ? 14.685 13.358 2.703 1.00 48.22 85 GLU A C 1
ATOM 686 O O . GLU A 1 85 ? 15.644 14.121 2.769 1.00 48.22 85 GLU A O 1
ATOM 691 N N . GLY A 1 86 ? 14.406 12.534 3.720 1.00 52.31 86 GLY A N 1
ATOM 692 C CA . GLY A 1 86 ? 15.378 12.352 4.809 1.00 52.31 86 GLY A CA 1
ATOM 693 C C . GLY A 1 86 ? 14.916 11.560 6.029 1.00 52.31 86 GLY A C 1
ATOM 694 O O . GLY A 1 86 ? 15.680 10.774 6.572 1.00 52.31 86 GLY A O 1
ATOM 695 N N . GLU A 1 87 ? 13.667 11.702 6.468 1.00 53.00 87 GLU A N 1
ATOM 696 C CA . GLU A 1 87 ? 13.322 11.311 7.850 1.00 53.00 87 GLU A CA 1
ATOM 697 C C . GLU A 1 87 ? 12.892 9.838 8.027 1.00 53.00 87 GLU A C 1
ATOM 699 O O . GLU A 1 87 ? 12.960 9.264 9.116 1.00 53.00 87 GLU A O 1
ATOM 704 N N . ALA A 1 88 ? 12.417 9.194 6.962 1.00 54.88 88 ALA A N 1
ATOM 705 C CA . ALA A 1 88 ? 11.740 7.902 7.078 1.00 54.88 88 ALA A CA 1
ATOM 706 C C . ALA A 1 88 ? 12.633 6.682 6.794 1.00 54.88 88 ALA A C 1
ATOM 708 O O . ALA A 1 88 ? 12.357 5.610 7.338 1.00 54.88 88 ALA A O 1
ATOM 709 N N . ASP A 1 89 ? 13.707 6.846 6.017 1.00 50.72 89 ASP A N 1
ATOM 710 C CA . ASP A 1 89 ? 14.688 5.781 5.756 1.00 50.72 89 ASP A CA 1
ATOM 711 C C . ASP A 1 89 ? 15.454 5.416 7.044 1.00 50.72 89 ASP A C 1
ATOM 713 O O . ASP A 1 89 ? 15.490 4.260 7.474 1.00 50.72 89 ASP A O 1
ATOM 717 N N . GLU A 1 90 ? 15.899 6.438 7.784 1.00 54.25 90 GLU A N 1
ATOM 718 C CA . GLU A 1 90 ? 16.585 6.280 9.071 1.00 54.25 90 GLU A CA 1
ATOM 719 C C . GLU A 1 90 ? 15.695 5.613 10.143 1.00 54.25 90 GLU A C 1
ATOM 721 O O . GLU A 1 90 ? 16.158 4.849 10.995 1.00 54.25 90 GLU A O 1
ATOM 726 N N . ARG A 1 91 ? 14.378 5.847 10.086 1.00 57.06 91 ARG A N 1
ATOM 727 C CA . ARG A 1 91 ? 13.400 5.259 11.013 1.00 57.06 91 ARG A CA 1
ATOM 728 C C . ARG A 1 91 ? 13.122 3.782 10.720 1.00 57.06 91 ARG A C 1
ATOM 730 O O . ARG A 1 91 ? 12.818 3.034 11.650 1.00 57.06 91 ARG A O 1
ATOM 737 N N . GLN A 1 92 ? 13.214 3.349 9.462 1.00 58.91 92 GLN A N 1
ATOM 738 C CA . GLN A 1 92 ? 12.955 1.960 9.066 1.00 58.91 92 GLN A CA 1
ATOM 739 C C . GLN A 1 92 ? 14.154 1.048 9.342 1.00 58.91 92 GLN A C 1
ATOM 741 O O . GLN A 1 92 ? 13.950 -0.043 9.883 1.00 58.91 92 GLN A O 1
ATOM 746 N N . ALA A 1 93 ? 15.382 1.522 9.105 1.00 56.47 93 ALA A N 1
ATOM 747 C CA . ALA A 1 93 ? 16.604 0.807 9.484 1.00 56.47 93 ALA A CA 1
ATOM 748 C C . ALA A 1 93 ? 16.641 0.493 10.995 1.00 56.47 93 ALA A C 1
ATOM 750 O O . ALA A 1 93 ? 16.929 -0.636 11.401 1.00 56.47 93 ALA A O 1
ATOM 751 N N . ARG A 1 94 ? 16.213 1.447 11.838 1.00 59.69 94 ARG A N 1
ATOM 752 C CA . ARG A 1 94 ? 16.111 1.259 13.299 1.00 59.69 94 ARG A CA 1
ATOM 753 C C . ARG A 1 94 ? 15.064 0.224 13.733 1.00 59.69 94 ARG A C 1
ATOM 755 O O . ARG A 1 94 ? 15.199 -0.341 14.813 1.00 59.69 94 ARG A O 1
ATOM 762 N N . LEU A 1 95 ? 14.015 -0.020 12.942 1.00 60.22 95 LEU A N 1
ATOM 763 C CA . LEU A 1 95 ? 12.909 -0.913 13.328 1.00 60.22 95 LEU A CA 1
ATOM 764 C C . LEU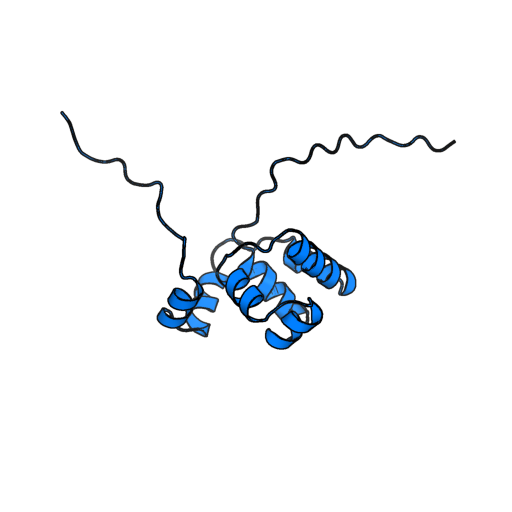 A 1 95 ? 13.170 -2.393 13.027 1.00 60.22 95 LEU A C 1
ATOM 766 O O . LEU A 1 95 ? 12.620 -3.247 13.720 1.00 60.22 95 LEU A O 1
ATOM 770 N N . PHE A 1 96 ? 13.963 -2.703 12.001 1.00 55.84 96 PHE A N 1
ATOM 771 C CA . PHE A 1 96 ? 14.288 -4.088 11.640 1.00 55.84 96 PHE A CA 1
ATOM 772 C C . PHE A 1 96 ? 15.664 -4.528 12.146 1.00 55.84 96 PHE A C 1
ATOM 774 O O . PHE A 1 96 ? 15.876 -5.727 12.302 1.00 55.84 96 PHE A O 1
ATOM 781 N N . GLY A 1 97 ? 16.558 -3.584 12.462 1.00 55.97 97 GLY A N 1
ATOM 782 C CA . GLY A 1 97 ? 17.987 -3.853 12.607 1.00 55.97 97 GLY A CA 1
ATOM 783 C C . GLY A 1 97 ? 18.644 -3.920 11.227 1.00 55.97 97 GLY A C 1
ATOM 784 O O . GLY A 1 97 ? 18.074 -4.497 10.297 1.00 55.97 97 GLY A O 1
ATOM 785 N N . GLU A 1 98 ? 19.821 -3.309 11.080 1.00 55.38 98 GLU A N 1
ATOM 786 C CA . GLU A 1 98 ? 20.480 -3.106 9.778 1.00 55.38 98 GLU A CA 1
ATOM 787 C C . GLU A 1 98 ? 20.697 -4.419 9.009 1.00 55.38 98 GLU A C 1
ATOM 789 O O . GLU A 1 98 ? 20.402 -4.480 7.818 1.00 55.38 98 GLU A O 1
ATOM 794 N N . ASP A 1 99 ? 21.081 -5.501 9.692 1.00 54.62 99 ASP A N 1
ATOM 795 C CA . ASP A 1 99 ? 21.326 -6.812 9.071 1.00 54.62 99 ASP A CA 1
ATOM 796 C C . ASP A 1 99 ? 20.048 -7.486 8.544 1.00 54.62 99 ASP A C 1
ATOM 798 O O . ASP A 1 99 ? 20.040 -8.128 7.489 1.00 54.62 99 ASP A O 1
ATOM 802 N N . VAL A 1 100 ? 18.933 -7.330 9.262 1.00 59.56 100 VAL A N 1
ATOM 803 C CA . VAL A 1 100 ? 17.629 -7.885 8.863 1.00 59.56 100 VAL A CA 1
ATOM 804 C C . VAL A 1 100 ? 17.046 -7.065 7.722 1.00 59.56 100 VAL A C 1
ATOM 806 O O . VAL A 1 100 ? 16.477 -7.625 6.785 1.00 59.56 100 VAL A O 1
ATOM 809 N N . TRP A 1 101 ? 17.206 -5.742 7.780 1.00 60.12 101 TRP A N 1
ATOM 810 C CA . TRP A 1 101 ? 16.815 -4.844 6.704 1.00 60.12 101 TRP A CA 1
ATOM 811 C C . TRP A 1 101 ? 17.605 -5.144 5.425 1.00 60.12 101 TRP A C 1
ATOM 813 O O . TRP A 1 101 ? 16.995 -5.403 4.390 1.00 60.12 101 TRP A O 1
ATOM 823 N N . ALA A 1 102 ? 18.933 -5.257 5.506 1.00 57.28 102 ALA A N 1
ATOM 824 C CA . ALA A 1 102 ? 19.794 -5.628 4.383 1.00 57.28 102 ALA A CA 1
ATOM 825 C C . ALA A 1 102 ? 19.439 -7.008 3.794 1.00 57.28 102 ALA A C 1
ATOM 827 O O . ALA A 1 102 ? 19.384 -7.168 2.574 1.00 57.28 102 ALA A O 1
ATOM 828 N N . GLY A 1 103 ? 19.112 -7.991 4.642 1.00 60.34 103 GLY A N 1
ATOM 829 C CA . GLY A 1 103 ? 18.653 -9.313 4.205 1.00 60.34 103 GLY A CA 1
ATOM 830 C C . GLY A 1 103 ? 17.281 -9.313 3.510 1.00 60.34 103 GLY A C 1
ATOM 831 O O . GLY A 1 103 ? 17.032 -10.149 2.639 1.00 60.34 103 GLY A O 1
ATOM 832 N N . LEU A 1 104 ? 16.390 -8.375 3.853 1.00 57.06 104 LEU A N 1
ATOM 833 C CA . LEU A 1 104 ? 15.082 -8.196 3.205 1.00 57.06 104 LEU A CA 1
ATOM 834 C C . LEU A 1 104 ? 15.174 -7.381 1.903 1.00 57.06 104 LEU A C 1
ATOM 836 O O . LEU A 1 104 ? 14.409 -7.652 0.974 1.00 57.06 104 LEU A O 1
ATOM 840 N N . CYS A 1 105 ? 16.122 -6.441 1.828 1.00 56.59 105 CYS A N 1
ATOM 841 C CA . CYS A 1 105 ? 16.438 -5.612 0.658 1.00 56.59 105 CYS A CA 1
ATOM 842 C C . CYS A 1 105 ? 17.346 -6.301 -0.376 1.00 56.59 105 CYS A C 1
ATOM 844 O O . CYS A 1 105 ? 17.678 -5.705 -1.399 1.00 56.59 105 CYS A O 1
ATOM 846 N N . GLY A 1 106 ? 17.751 -7.550 -0.134 1.00 44.06 106 GLY A N 1
ATOM 847 C CA . GLY A 1 106 ? 18.713 -8.279 -0.956 1.00 44.06 106 GLY A CA 1
ATOM 848 C C . GLY A 1 106 ? 18.310 -8.433 -2.427 1.00 44.06 106 GLY A C 1
ATOM 849 O O . GLY A 1 106 ? 17.565 -9.351 -2.778 1.00 44.06 106 GLY A O 1
ATOM 850 N N . GLY A 1 107 ? 18.887 -7.569 -3.276 1.00 44.38 107 GLY A N 1
ATOM 851 C CA . GLY A 1 107 ? 19.058 -7.776 -4.716 1.00 44.38 107 GLY A CA 1
ATOM 852 C C . GLY A 1 107 ? 18.815 -6.552 -5.608 1.00 44.38 107 GLY A C 1
ATOM 853 O O . GLY A 1 107 ? 17.933 -6.624 -6.457 1.00 44.38 107 GLY A O 1
ATOM 854 N N . GLY A 1 108 ? 19.599 -5.470 -5.471 1.00 38.84 108 GLY A N 1
ATOM 855 C CA . GLY A 1 108 ? 19.728 -4.461 -6.539 1.00 38.84 108 GLY A CA 1
ATOM 856 C C . GLY A 1 108 ? 19.648 -2.984 -6.141 1.00 38.84 108 GLY A C 1
ATOM 857 O O . GLY A 1 108 ? 18.957 -2.228 -6.813 1.00 38.84 108 GLY A O 1
ATOM 858 N N . ALA A 1 109 ? 20.357 -2.547 -5.100 1.00 38.81 109 ALA A N 1
ATOM 859 C CA . ALA A 1 109 ? 20.642 -1.125 -4.910 1.00 38.81 109 ALA A CA 1
ATOM 860 C C . ALA A 1 109 ? 22.162 -0.917 -4.878 1.00 38.81 109 ALA A C 1
ATOM 862 O O . ALA A 1 109 ? 22.859 -1.593 -4.128 1.00 38.81 109 ALA A O 1
ATOM 863 N N . ALA A 1 110 ? 22.626 0.023 -5.704 1.00 41.12 110 ALA A N 1
ATOM 864 C CA . ALA A 1 110 ? 23.997 0.517 -5.843 1.00 41.12 110 ALA A CA 1
ATOM 865 C C . ALA A 1 110 ? 24.988 -0.331 -6.669 1.00 41.12 110 ALA A C 1
ATOM 867 O O . ALA A 1 110 ? 25.984 -0.839 -6.164 1.00 41.12 110 ALA A O 1
ATOM 868 N N . SER A 1 111 ? 24.798 -0.345 -7.989 1.00 44.31 111 SER A N 1
ATOM 869 C CA . SER A 1 111 ? 25.939 -0.201 -8.903 1.00 44.31 111 SER A CA 1
ATOM 870 C C . SER A 1 111 ? 25.483 0.451 -10.208 1.00 44.31 111 SER A C 1
ATOM 872 O O . SER A 1 111 ? 25.075 -0.251 -11.125 1.00 44.31 111 SER A O 1
ATOM 874 N N . ASP A 1 112 ? 25.484 1.781 -10.272 1.00 36.62 112 ASP A N 1
ATOM 875 C CA . ASP A 1 112 ? 26.242 2.487 -11.312 1.00 36.62 112 ASP A CA 1
ATOM 876 C C . ASP A 1 112 ? 26.203 4.003 -11.086 1.00 36.62 112 ASP A C 1
ATOM 878 O O . ASP A 1 112 ? 25.154 4.553 -10.751 1.00 36.62 112 ASP A O 1
ATOM 882 N N . GLY A 1 113 ? 27.333 4.676 -11.322 1.00 40.69 113 GLY A N 1
ATOM 883 C CA . GLY A 1 113 ? 27.311 6.108 -11.642 1.00 40.69 113 GLY A CA 1
ATOM 884 C C . GLY A 1 113 ? 28.044 7.108 -10.740 1.00 40.69 113 GLY A C 1
ATOM 885 O O . GLY A 1 113 ? 27.607 8.249 -10.677 1.00 40.69 113 GLY A O 1
ATOM 886 N N . ALA A 1 114 ? 29.144 6.743 -10.079 1.00 35.69 114 ALA A N 1
ATOM 887 C CA . ALA A 1 114 ? 30.262 7.650 -9.747 1.00 35.69 114 ALA A CA 1
ATOM 888 C C . ALA A 1 114 ? 31.412 6.758 -9.247 1.00 35.69 114 ALA A C 1
ATOM 890 O O . ALA A 1 114 ? 31.256 6.075 -8.245 1.00 35.69 114 ALA A O 1
ATOM 891 N N . GLN A 1 115 ? 32.563 6.635 -9.904 1.00 40.62 115 GLN A N 1
ATOM 892 C CA . GLN A 1 115 ? 33.523 7.707 -10.134 1.00 40.62 115 GLN A CA 1
ATOM 893 C C . GLN A 1 115 ? 34.363 7.420 -11.389 1.00 40.62 115 GLN A C 1
ATOM 895 O O . GLN A 1 115 ? 35.135 6.464 -11.444 1.00 40.62 115 GLN A O 1
ATOM 900 N N . ASP A 1 116 ? 34.258 8.323 -12.360 1.00 47.28 116 ASP A N 1
ATOM 901 C CA . ASP A 1 116 ? 35.384 8.728 -13.192 1.00 47.28 116 ASP A CA 1
ATOM 902 C C . ASP A 1 116 ? 36.418 9.393 -12.270 1.00 47.28 116 ASP A C 1
ATOM 904 O O . ASP A 1 116 ? 36.154 10.457 -11.718 1.00 47.28 116 ASP A O 1
ATOM 908 N N . THR A 1 117 ? 37.541 8.723 -12.005 1.00 51.75 117 THR A N 1
ATOM 909 C CA . THR A 1 117 ? 38.859 9.365 -11.889 1.00 51.75 117 THR A CA 1
ATOM 910 C C . THR A 1 117 ? 39.979 8.318 -11.971 1.00 51.75 117 THR A C 1
ATOM 912 O O . THR A 1 117 ? 40.060 7.392 -11.169 1.00 51.75 117 THR A O 1
ATOM 915 N N . ARG A 1 118 ? 40.914 8.573 -12.900 1.00 41.78 118 ARG A N 1
ATOM 916 C CA . ARG A 1 118 ? 42.258 7.978 -13.083 1.00 41.78 118 ARG A CA 1
ATOM 917 C C . ARG A 1 118 ? 42.354 6.620 -13.796 1.00 41.78 118 ARG A C 1
ATOM 919 O O . ARG A 1 118 ? 42.511 5.588 -13.151 1.00 41.78 118 ARG A O 1
ATOM 926 N N . ARG A 1 119 ? 42.570 6.666 -15.120 1.00 35.50 119 ARG A N 1
ATOM 927 C CA . ARG A 1 119 ? 43.810 6.149 -15.749 1.00 35.50 119 ARG A CA 1
ATOM 928 C C . ARG A 1 119 ? 43.931 6.573 -17.220 1.00 35.50 119 ARG A C 1
ATOM 930 O O . ARG A 1 119 ? 42.936 6.570 -17.925 1.00 35.50 119 ARG A O 1
ATOM 937 N N . ALA A 1 120 ? 45.181 6.786 -17.644 1.00 39.28 120 ALA A N 1
ATOM 938 C CA . ALA A 1 120 ? 45.686 7.014 -19.007 1.00 39.28 120 ALA A CA 1
ATOM 939 C C . ALA A 1 120 ? 45.726 8.477 -19.489 1.00 39.28 120 ALA A C 1
ATOM 941 O O . ALA A 1 120 ? 44.801 8.959 -20.129 1.00 39.28 120 ALA A O 1
ATOM 942 N N . ALA A 1 121 ? 46.830 9.175 -19.213 1.00 43.72 121 ALA A N 1
ATOM 943 C CA . ALA A 1 121 ? 48.007 9.279 -20.090 1.00 43.72 121 ALA A CA 1
ATOM 944 C C . ALA A 1 121 ? 49.014 10.256 -19.464 1.00 43.72 121 ALA A C 1
ATOM 946 O O . ALA A 1 121 ? 48.578 11.349 -19.043 1.00 43.72 121 ALA A O 1
#

Secondary structure (DSSP, 8-state):
-------------PPPPTTHHHHHHHHHHHHT--HHHHHHHTT--HHHHHHHHTTPPP-HHHHHHHHHHHHHTT-HHHHHPPPPTTHHHHHHHHHH-HHHHHHHS-S-S--SS--------

pLDDT: mean 75.91, std 20.27, range [35.5, 97.19]

Sequence (121 aa):
MIQARAYDYRPTGARFPDDFPQRLERLRAASGLTWRRLARELGVGVRSLYRWRAGTRPDAAHMLAIVEFATERELLQCLLTGTDEGEADERQARLFGEDVWAGLCGGGAASDGAQDTRRAA

Foldseek 3Di:
DDDDDPDPDDDDDDDDDQCQLQLLVLLCVVVVHDLVVVCVQLVHDSLVVLQVNLRDDDDPSSVVSVCVVCVVVVNNCSRPDDDDPDDVVVVVCVVQPVVRSCVSNPDDDDDDDDDDDDDDD